Protein AF-A0A7S2SX22-F1 (afdb_monomer)

Secondary structure (DSSP, 8-state):
--------GGG-EEEEEESSS---HHHHHHHHHHHH--HHHHHHHHHTEEEEE--SHHHHHHHHHHHHHHHHH-TTEEEEEEETTHHHHHGGG-SSS--HHHHHHHHHHHHHHHHHHHHHHHHHT-EEEE---EEEEEPTTSS-EEEEETT-TT-

Sequence (155 aa):
DSAAGRASCSDRGVLYIDTEGSFVPERVEEIARGVLGSEAATRQLLSQIQYVRVHSQVEQLALVSDLASHLERNRNIKLVVLDSVAFHMRSGATSTSGDKLDFSKRQHSLANMFHLLTKLAVENKCCVWVTNHITVRKAEGGDGAKVVPALGGLW

Organism: NCBI:txid1764295

Mean predicted aligned error: 7.83 Å

InterPro domains:
  IPR013632 Rad51-like, C-terminal [PF08423] (13-137)
  IPR020588 DNA recombination and repair protein RecA-like, ATP-binding domain [PS50162] (1-134)
  IPR027417 P-loop containing nucleoside triphosphate hydrolase [G3DSA:3.40.50.300] (2-155)
  IPR027417 P-loop containing nucleoside triphosphate hydrolase [SSF52540] (7-150)
  IPR052093 Homologous Recombination Repair Mediator [PTHR46239] (11-155)

Structure (mmCIF, N/CA/C/O backbone):
data_AF-A0A7S2SX22-F1
#
_entry.id   AF-A0A7S2SX22-F1
#
loop_
_atom_site.group_PDB
_atom_site.id
_atom_site.type_symbol
_atom_site.label_atom_id
_atom_site.label_alt_id
_atom_site.label_comp_id
_atom_site.label_asym_id
_atom_site.label_entity_id
_atom_site.label_seq_id
_atom_site.pdbx_PDB_ins_code
_atom_site.Cartn_x
_atom_site.Cartn_y
_atom_site.Cartn_z
_atom_site.occupancy
_atom_site.B_iso_or_equiv
_atom_site.auth_seq_id
_atom_site.auth_comp_id
_atom_site.auth_asym_id
_atom_site.auth_atom_id
_atom_site.pdbx_PDB_model_num
ATOM 1 N N . ASP A 1 1 ? -15.265 -24.884 25.083 1.00 36.41 1 ASP A N 1
ATOM 2 C CA . ASP A 1 1 ? -13.930 -24.307 24.880 1.00 36.41 1 ASP A CA 1
ATOM 3 C C . ASP A 1 1 ? -13.911 -23.380 23.683 1.00 36.41 1 ASP A C 1
ATOM 5 O O . ASP A 1 1 ? -14.372 -23.760 22.616 1.00 36.41 1 ASP A O 1
ATOM 9 N N . SER A 1 2 ? -13.385 -22.174 23.904 1.00 40.16 2 SER A N 1
ATOM 10 C CA . SER A 1 2 ? -12.894 -21.222 22.901 1.00 40.16 2 SER A CA 1
ATOM 11 C C . SER A 1 2 ? -13.892 -20.698 21.850 1.00 40.16 2 SER A C 1
ATOM 13 O O . SER A 1 2 ? -13.768 -20.953 20.650 1.00 40.16 2 SER A O 1
ATOM 15 N N . ALA A 1 3 ? -14.787 -19.805 22.286 1.00 38.94 3 ALA A N 1
ATOM 16 C CA . ALA A 1 3 ? -15.185 -18.676 21.451 1.00 38.94 3 ALA A CA 1
ATOM 17 C C . ALA A 1 3 ? -13.917 -17.859 21.152 1.00 38.94 3 ALA A C 1
ATOM 19 O O . ALA A 1 3 ? -13.457 -17.089 21.995 1.00 38.94 3 ALA A O 1
ATOM 20 N N . ALA A 1 4 ? -13.314 -18.088 19.984 1.00 43.94 4 ALA A N 1
ATOM 21 C CA . ALA A 1 4 ? -12.217 -17.273 19.488 1.00 43.94 4 ALA A CA 1
ATOM 22 C C . ALA A 1 4 ? -12.699 -15.818 19.475 1.00 43.94 4 ALA A C 1
ATOM 24 O O . ALA A 1 4 ? -13.582 -15.449 18.698 1.00 43.94 4 ALA A O 1
ATOM 25 N N . GLY A 1 5 ? -12.181 -15.026 20.415 1.00 39.09 5 GLY A N 1
ATOM 26 C CA . GLY A 1 5 ? -12.570 -13.642 20.607 1.00 39.09 5 GLY A CA 1
ATOM 27 C C . GLY A 1 5 ? -12.458 -12.898 19.286 1.00 39.09 5 GLY A C 1
ATOM 28 O O . GLY A 1 5 ? -11.369 -12.764 18.726 1.00 39.09 5 GLY A O 1
ATOM 29 N N . ARG A 1 6 ? -13.592 -12.404 18.779 1.00 42.19 6 ARG A N 1
ATOM 30 C CA . ARG A 1 6 ? -13.596 -11.341 17.777 1.00 42.19 6 ARG A CA 1
ATOM 31 C C . ARG A 1 6 ? -12.907 -10.151 18.434 1.00 42.19 6 ARG A C 1
ATOM 33 O O . ARG A 1 6 ? -13.544 -9.399 19.161 1.00 42.19 6 ARG A O 1
ATOM 40 N N . ALA A 1 7 ? -11.594 -10.035 18.242 1.00 47.47 7 ALA A N 1
ATOM 41 C CA . ALA A 1 7 ? -10.834 -8.865 18.652 1.00 47.47 7 ALA A CA 1
ATOM 42 C C . ALA A 1 7 ? -11.590 -7.629 18.155 1.00 47.47 7 ALA A C 1
ATOM 44 O O . ALA A 1 7 ? -11.927 -7.562 16.965 1.00 47.47 7 ALA A O 1
ATOM 45 N N . SER A 1 8 ? -11.925 -6.721 19.076 1.00 49.03 8 SER A N 1
ATOM 46 C CA . SER A 1 8 ? -12.707 -5.532 18.764 1.00 49.03 8 SER A CA 1
ATOM 47 C C . SER A 1 8 ? -12.031 -4.809 17.601 1.00 49.03 8 SER A C 1
ATOM 49 O O . SER A 1 8 ? -10.851 -4.470 17.648 1.00 49.03 8 SER A O 1
ATOM 51 N N . CYS A 1 9 ? -12.761 -4.632 16.502 1.00 54.34 9 CYS A N 1
ATOM 52 C CA . CYS A 1 9 ? -12.235 -4.060 15.259 1.00 54.34 9 CYS A CA 1
ATOM 53 C C . CYS A 1 9 ? -11.881 -2.562 15.390 1.00 54.34 9 CYS A C 1
ATOM 55 O O . CYS A 1 9 ? -11.477 -1.933 14.420 1.00 54.34 9 CYS A O 1
ATOM 57 N N . SER A 1 10 ? -12.043 -1.990 16.583 1.00 61.53 10 SER A N 1
ATOM 58 C CA . SER A 1 10 ? -12.020 -0.557 16.860 1.00 61.53 10 SER A CA 1
ATOM 59 C C . SER A 1 10 ? -10.630 0.077 16.886 1.00 61.53 10 SER A C 1
ATOM 61 O O . SER A 1 10 ? -10.562 1.295 16.989 1.00 61.53 10 SER A O 1
ATOM 63 N N . ASP A 1 11 ? -9.548 -0.702 16.790 1.00 77.19 11 ASP A N 1
ATOM 64 C CA . ASP A 1 11 ? -8.166 -0.194 16.787 1.00 77.19 11 ASP A CA 1
ATOM 65 C C . ASP A 1 11 ? -7.295 -0.892 15.728 1.00 77.19 11 ASP A C 1
ATOM 67 O O . ASP A 1 11 ? -6.210 -1.401 16.001 1.00 77.19 11 ASP A O 1
ATOM 71 N N . ARG A 1 12 ? -7.810 -1.012 14.499 1.00 89.69 12 ARG A N 1
ATOM 72 C CA . ARG A 1 12 ? -7.028 -1.515 13.363 1.00 89.69 12 ARG A CA 1
ATOM 73 C C . ARG A 1 12 ? -6.820 -0.401 12.354 1.00 89.6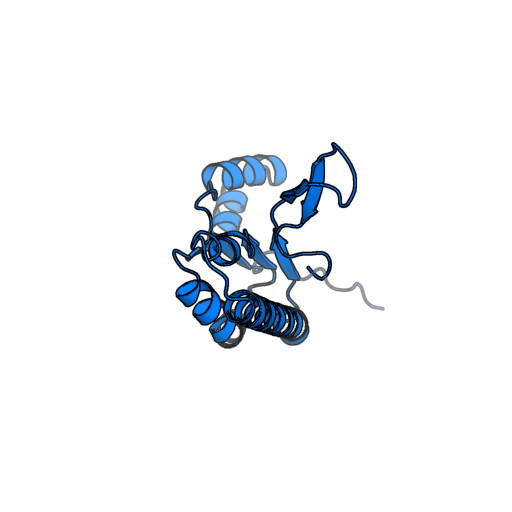9 12 ARG A C 1
ATOM 75 O O . ARG A 1 12 ? -7.775 0.075 11.756 1.00 89.69 12 ARG A O 1
ATOM 82 N N . GLY A 1 13 ? -5.563 -0.013 12.180 1.00 95.12 13 GLY A N 1
ATOM 83 C CA . GLY A 1 13 ? -5.137 1.009 11.236 1.00 95.12 13 GLY A CA 1
ATOM 84 C C . GLY A 1 13 ? -4.821 0.454 9.850 1.00 95.12 13 GLY A C 1
ATOM 85 O O . GLY A 1 13 ? -4.497 -0.730 9.683 1.00 95.12 13 GLY A O 1
ATOM 86 N N . VAL A 1 14 ? -4.862 1.351 8.871 1.00 97.25 14 VAL A N 1
ATOM 87 C CA . VAL A 1 14 ? -4.419 1.120 7.496 1.00 97.25 14 VAL A CA 1
ATOM 88 C C . VAL A 1 14 ? -3.317 2.119 7.175 1.00 97.25 14 VAL A C 1
ATOM 90 O O . VAL A 1 14 ? -3.451 3.296 7.488 1.00 97.25 14 VAL A O 1
ATOM 93 N N . LEU A 1 15 ? -2.248 1.666 6.532 1.00 97.69 15 LEU A N 1
ATOM 94 C CA . LEU A 1 15 ? -1.272 2.538 5.891 1.00 97.69 15 LEU A CA 1
ATOM 95 C C . LEU A 1 15 ? -1.483 2.478 4.379 1.00 97.69 15 LEU A C 1
ATOM 97 O O . LEU A 1 15 ? -1.300 1.424 3.780 1.00 97.69 15 LEU A O 1
ATOM 101 N N . TYR A 1 16 ? -1.870 3.594 3.775 1.00 97.94 16 TYR A N 1
ATOM 102 C CA . TYR A 1 16 ? -2.038 3.750 2.336 1.00 97.94 16 TYR A CA 1
ATOM 103 C C . TYR A 1 16 ? -0.857 4.535 1.766 1.00 97.94 16 TYR A C 1
ATOM 105 O O . TYR A 1 16 ? -0.663 5.703 2.097 1.00 97.94 16 TYR A O 1
ATOM 113 N N . ILE A 1 17 ? -0.068 3.889 0.915 1.00 97.69 17 ILE A N 1
ATOM 114 C CA . ILE A 1 17 ? 1.077 4.471 0.220 1.00 97.69 17 ILE A CA 1
ATOM 115 C C . ILE A 1 17 ? 0.656 4.709 -1.227 1.00 97.69 17 ILE A C 1
ATOM 117 O O . ILE A 1 17 ? 0.530 3.764 -2.005 1.00 97.69 17 ILE A O 1
ATOM 121 N N . ASP A 1 18 ? 0.446 5.971 -1.576 1.00 96.88 18 ASP A 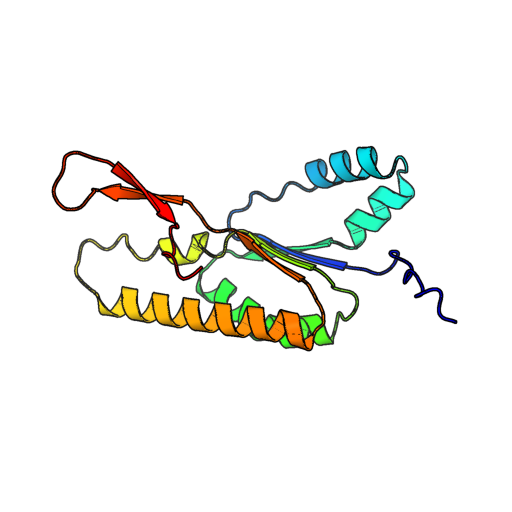N 1
ATOM 122 C CA . ASP A 1 18 ? 0.047 6.399 -2.910 1.00 96.88 18 ASP A CA 1
ATOM 123 C C . ASP A 1 18 ? 1.256 6.934 -3.681 1.00 96.88 18 ASP A C 1
ATOM 125 O O . ASP A 1 18 ? 1.870 7.936 -3.305 1.00 96.88 18 ASP A O 1
ATOM 129 N N . THR A 1 19 ? 1.563 6.297 -4.805 1.00 94.69 19 TH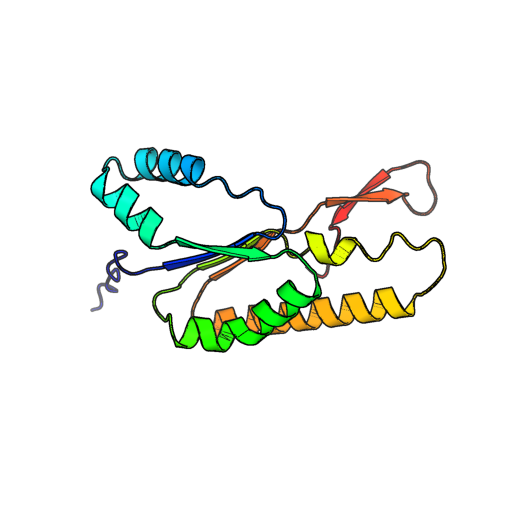R A N 1
ATOM 130 C CA . THR A 1 19 ? 2.632 6.667 -5.745 1.00 94.69 19 THR A CA 1
ATOM 131 C C . THR A 1 19 ? 2.109 7.410 -6.983 1.00 94.69 19 THR A C 1
ATOM 133 O O . THR A 1 19 ? 2.853 8.173 -7.595 1.00 94.69 19 THR A O 1
ATOM 136 N N . GLU A 1 20 ? 0.801 7.345 -7.277 1.00 91.44 20 GLU A N 1
ATOM 137 C CA . GLU A 1 20 ? 0.184 7.926 -8.490 1.00 91.44 20 GLU A CA 1
ATOM 138 C C . GLU A 1 20 ? -0.598 9.223 -8.251 1.00 91.44 20 GLU A C 1
ATOM 140 O O . GLU A 1 20 ? -0.544 10.134 -9.073 1.00 91.44 20 GLU A O 1
ATOM 145 N N . GLY A 1 21 ? -1.204 9.370 -7.076 1.00 92.94 21 GLY A N 1
ATOM 146 C CA . GLY A 1 21 ? -1.913 10.568 -6.623 1.00 92.94 21 GLY A CA 1
ATOM 147 C C . GLY A 1 21 ? -3.418 10.409 -6.770 1.00 92.94 21 GLY A C 1
ATOM 148 O O . GLY A 1 21 ? -4.136 11.401 -6.846 1.00 92.94 21 GLY A O 1
ATOM 149 N N . SER A 1 22 ? -3.876 9.166 -6.904 1.00 91.19 22 SER A N 1
ATOM 150 C CA . SER A 1 22 ? -5.251 8.778 -7.194 1.00 91.19 22 SER A CA 1
ATOM 151 C C . SER A 1 22 ? -6.085 8.544 -5.939 1.00 91.19 22 SER A C 1
ATOM 153 O O . SER A 1 22 ? -7.265 8.211 -6.059 1.00 91.19 22 SER A O 1
ATOM 155 N N . PHE A 1 23 ? -5.514 8.695 -4.739 1.00 95.50 23 PHE A N 1
ATOM 156 C CA . PHE A 1 23 ? -6.283 8.554 -3.510 1.00 95.50 23 PHE A CA 1
ATOM 157 C C . PHE A 1 23 ? -7.271 9.715 -3.333 1.00 95.50 23 PHE A C 1
ATOM 159 O O . PHE A 1 23 ? -6.879 10.877 -3.241 1.00 95.50 23 PHE A O 1
ATOM 166 N N . VAL A 1 24 ? -8.561 9.383 -3.244 1.00 96.06 24 VAL A N 1
ATOM 167 C CA . VAL A 1 24 ? -9.657 10.340 -3.032 1.00 96.06 24 VAL A CA 1
ATOM 168 C C . VAL A 1 24 ? -10.335 10.018 -1.693 1.00 96.06 24 VAL A C 1
ATOM 170 O O . VAL A 1 24 ? -11.114 9.059 -1.629 1.00 96.06 24 VAL A O 1
ATOM 173 N N . PRO A 1 25 ? -10.046 10.769 -0.612 1.00 93.75 25 PRO A N 1
ATOM 174 C CA . PRO A 1 25 ? -10.601 10.509 0.719 1.00 93.75 25 PRO A CA 1
ATOM 175 C C . PRO A 1 25 ? -12.132 10.499 0.751 1.00 93.75 25 PRO A C 1
ATOM 177 O O . PRO A 1 25 ? -12.733 9.651 1.410 1.00 93.75 25 PRO A O 1
ATOM 180 N N . GLU A 1 26 ? -12.765 11.388 -0.012 1.00 96.00 26 GLU A N 1
ATOM 181 C CA . GLU A 1 26 ? -14.221 11.522 -0.107 1.00 96.00 26 GLU A CA 1
ATOM 182 C C . GLU A 1 26 ? -14.854 10.218 -0.596 1.00 96.00 26 GLU A C 1
ATOM 184 O O . GLU A 1 26 ? -15.907 9.802 -0.113 1.00 96.00 26 GLU A O 1
ATOM 189 N N . ARG A 1 27 ? -14.171 9.498 -1.495 1.00 96.50 27 ARG A N 1
ATOM 190 C CA . ARG A 1 27 ? -14.657 8.211 -1.991 1.00 96.50 27 ARG A CA 1
ATOM 191 C C . ARG A 1 27 ? -14.644 7.141 -0.903 1.00 96.50 27 ARG A C 1
ATOM 193 O O . ARG A 1 27 ? -15.546 6.306 -0.850 1.00 96.50 27 ARG A O 1
ATOM 200 N N . VAL A 1 28 ? -13.636 7.158 -0.032 1.00 95.88 28 VAL A N 1
ATOM 201 C CA . VAL A 1 28 ? -13.572 6.254 1.124 1.00 95.88 28 VAL A CA 1
ATOM 202 C C . VAL A 1 28 ? -14.671 6.599 2.122 1.00 95.88 28 VAL A C 1
ATOM 204 O O . VAL A 1 28 ? -15.319 5.693 2.641 1.00 95.88 28 VAL A O 1
ATOM 207 N N . GLU A 1 29 ? -14.924 7.888 2.350 1.00 96.00 29 GLU A N 1
ATOM 208 C CA . GLU A 1 29 ? -16.007 8.357 3.213 1.00 96.00 29 GLU A CA 1
ATOM 209 C C . GLU A 1 29 ? -17.380 7.890 2.716 1.00 96.00 29 GLU A C 1
ATOM 211 O O . GLU A 1 29 ? -18.152 7.337 3.497 1.00 96.00 29 GLU A O 1
ATOM 216 N N . GLU A 1 30 ? -17.677 8.059 1.425 1.00 97.06 30 GLU A N 1
ATOM 217 C CA . GLU A 1 30 ? -18.927 7.596 0.810 1.00 97.06 30 GLU A CA 1
ATOM 218 C C . GLU A 1 30 ? -19.138 6.090 1.010 1.00 97.06 30 GLU A C 1
ATOM 220 O O . GLU A 1 30 ? -20.215 5.652 1.424 1.00 97.06 30 GLU A O 1
ATOM 225 N N . ILE A 1 31 ? -18.097 5.291 0.745 1.00 96.50 31 ILE A N 1
ATOM 226 C CA . ILE A 1 31 ? -18.140 3.833 0.909 1.00 96.50 31 ILE A CA 1
ATOM 227 C C . ILE A 1 31 ? -18.342 3.475 2.383 1.00 96.50 31 ILE A C 1
ATOM 229 O O . ILE A 1 31 ? -19.213 2.669 2.711 1.00 96.50 31 ILE A O 1
ATOM 233 N N . ALA A 1 32 ? -17.566 4.081 3.282 1.00 95.38 32 ALA A N 1
ATOM 234 C CA . ALA A 1 32 ? -17.647 3.820 4.713 1.00 95.38 32 ALA A CA 1
ATOM 235 C C . ALA A 1 32 ? -19.026 4.190 5.275 1.00 95.38 32 ALA A C 1
ATOM 237 O O . ALA A 1 32 ? -19.616 3.397 6.005 1.00 95.38 32 ALA A O 1
ATOM 238 N N . ARG A 1 33 ? -19.589 5.330 4.867 1.00 95.38 33 ARG A N 1
ATOM 239 C CA . ARG A 1 33 ? -20.941 5.759 5.238 1.00 95.38 33 ARG A CA 1
ATOM 240 C C . ARG A 1 33 ? -21.997 4.766 4.758 1.00 95.38 33 ARG A C 1
ATOM 242 O O . ARG A 1 33 ? -22.873 4.394 5.536 1.00 95.38 33 ARG A O 1
ATOM 249 N N . GLY A 1 34 ? -21.883 4.293 3.515 1.00 96.44 34 GLY A N 1
ATOM 250 C CA . GLY A 1 34 ? -22.786 3.291 2.944 1.00 96.44 34 GLY A CA 1
ATOM 251 C C . GLY A 1 34 ? -22.720 1.927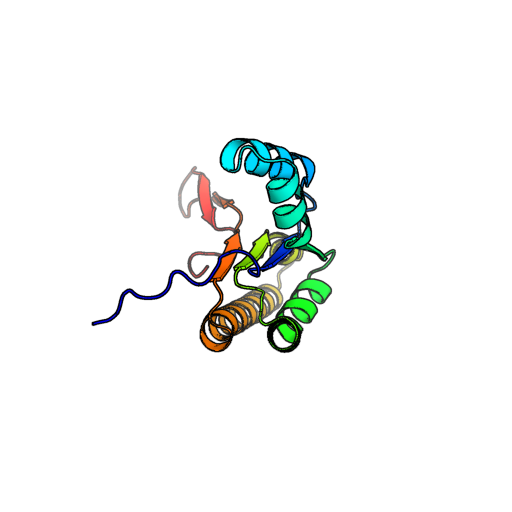 3.641 1.00 96.44 34 GLY A C 1
ATOM 252 O O . GLY A 1 34 ? -23.746 1.271 3.792 1.00 96.44 34 GLY A O 1
ATOM 253 N N . VAL A 1 35 ? -21.536 1.507 4.096 1.00 95.00 35 VAL A N 1
ATOM 254 C CA . VAL A 1 35 ? -21.330 0.211 4.770 1.00 95.00 35 VAL A CA 1
ATOM 255 C C . VAL A 1 35 ? -21.672 0.266 6.262 1.00 95.00 35 VAL A C 1
ATOM 257 O O . VAL A 1 35 ? -22.236 -0.685 6.798 1.00 95.00 35 VAL A O 1
ATOM 260 N N . LEU A 1 36 ? -21.316 1.354 6.949 1.00 94.06 36 LEU A N 1
ATOM 261 C CA . LEU A 1 36 ? -21.427 1.471 8.406 1.00 94.06 36 LEU A CA 1
ATOM 262 C C . LEU A 1 36 ? -22.741 2.115 8.863 1.00 94.06 36 LEU A C 1
ATOM 264 O O . LEU A 1 36 ? -23.145 1.907 10.006 1.00 94.06 36 LEU A O 1
ATOM 268 N N . GLY A 1 37 ? -23.379 2.936 8.022 1.00 91.88 37 GLY A N 1
ATOM 269 C CA . GLY A 1 37 ? -24.631 3.631 8.345 1.00 91.88 37 GLY A CA 1
ATOM 270 C C . GLY A 1 37 ? -24.534 4.631 9.506 1.00 91.88 37 GLY A C 1
ATOM 271 O O . GLY A 1 37 ? -25.557 5.057 10.034 1.00 91.88 37 GLY A O 1
ATOM 272 N N . SER A 1 38 ? -23.319 4.990 9.937 1.00 93.88 38 SER A N 1
ATOM 273 C CA . SER A 1 38 ? -23.063 5.862 11.087 1.00 93.88 38 SER A CA 1
ATOM 274 C C . SER A 1 38 ? -21.952 6.864 10.786 1.00 93.88 38 SER A C 1
ATOM 276 O O . SER A 1 38 ? -20.825 6.483 10.457 1.00 93.88 38 SER A O 1
ATOM 278 N N . GLU A 1 39 ? -22.250 8.153 10.964 1.00 93.06 39 GLU A N 1
ATOM 279 C CA . GLU A 1 39 ? -21.280 9.245 10.802 1.00 93.06 39 GLU A CA 1
ATOM 280 C C . GLU A 1 39 ? -20.104 9.119 11.771 1.00 93.06 39 GLU A C 1
ATOM 282 O O . GLU A 1 39 ? -18.952 9.325 11.393 1.00 93.06 39 GLU A O 1
ATOM 287 N N . ALA A 1 40 ? -20.383 8.753 13.025 1.00 93.06 40 ALA A N 1
ATOM 288 C CA . ALA A 1 40 ? -19.352 8.597 14.045 1.00 93.06 40 ALA A CA 1
ATOM 289 C C . ALA A 1 40 ? -18.394 7.450 13.692 1.00 93.06 40 ALA A C 1
ATOM 291 O O . ALA A 1 40 ? -17.177 7.625 13.752 1.00 93.06 40 ALA A O 1
ATOM 292 N N . ALA A 1 41 ? -18.935 6.309 13.251 1.00 91.56 41 ALA A N 1
ATOM 293 C CA . ALA A 1 41 ? -18.130 5.164 12.829 1.00 91.56 41 ALA A CA 1
ATOM 294 C C . ALA A 1 41 ? -17.325 5.467 11.553 1.00 91.56 41 ALA A C 1
ATOM 296 O O . ALA A 1 41 ? -16.168 5.073 11.446 1.00 91.56 41 ALA A O 1
ATOM 297 N N . THR A 1 42 ? -17.908 6.220 10.615 1.00 94.69 42 THR A N 1
ATOM 298 C CA . THR A 1 42 ? -17.236 6.663 9.384 1.00 94.69 42 THR A CA 1
ATOM 299 C C . THR A 1 42 ? -16.038 7.555 9.696 1.00 94.69 42 THR A C 1
ATOM 301 O O . THR A 1 42 ? -14.930 7.286 9.237 1.00 94.69 42 THR A O 1
ATOM 304 N N . ARG A 1 43 ? -16.221 8.573 10.547 1.00 93.81 43 ARG A N 1
ATOM 305 C CA . ARG A 1 43 ? -15.128 9.456 10.989 1.00 93.81 43 ARG A CA 1
ATOM 306 C C . ARG A 1 43 ? -14.038 8.693 11.734 1.00 93.81 43 ARG A C 1
ATOM 308 O O . ARG A 1 43 ? -12.857 8.949 11.511 1.00 93.81 43 ARG A O 1
ATOM 315 N N . GLN A 1 44 ? -14.424 7.744 12.587 1.00 93.25 44 GLN A N 1
ATOM 316 C CA . GLN A 1 44 ? -13.471 6.877 13.272 1.00 93.25 44 GLN A CA 1
ATOM 317 C C . GLN A 1 44 ? -12.652 6.052 12.271 1.00 93.25 44 GLN A C 1
ATOM 319 O O . GLN A 1 44 ? -11.429 6.044 12.374 1.00 93.25 44 GLN A O 1
ATOM 324 N N . LEU A 1 45 ? -13.283 5.425 11.274 1.00 93.81 45 LEU A N 1
ATOM 325 C CA . LEU A 1 45 ? -12.577 4.659 10.243 1.00 93.81 45 LEU A CA 1
ATOM 326 C C . LEU A 1 45 ? -11.598 5.535 9.457 1.00 93.81 45 LEU A C 1
ATOM 328 O O . LEU A 1 45 ? -10.446 5.153 9.275 1.00 93.81 45 LEU A O 1
ATOM 332 N N . LEU A 1 46 ? -12.022 6.725 9.028 1.00 94.31 46 LEU A N 1
ATOM 333 C CA . LEU A 1 46 ? -11.151 7.649 8.295 1.00 94.31 46 LEU A CA 1
ATOM 334 C C . LEU A 1 46 ? -9.927 8.061 9.126 1.00 94.31 46 LEU A C 1
ATOM 336 O O . LEU A 1 46 ? -8.823 8.116 8.595 1.00 94.31 46 LEU A O 1
ATOM 340 N N . SER A 1 47 ? -10.089 8.262 10.441 1.00 94.31 47 SER A N 1
ATOM 341 C CA . SER A 1 47 ? -8.968 8.570 11.346 1.00 94.31 47 SER A CA 1
ATOM 342 C C . SER A 1 47 ? -7.954 7.430 11.510 1.00 94.31 47 SER A C 1
ATOM 344 O O . SER A 1 47 ? -6.840 7.660 11.974 1.00 94.31 47 SER A O 1
ATOM 346 N N . GLN A 1 48 ? -8.316 6.205 11.122 1.00 95.19 48 GLN A N 1
ATOM 347 C CA . GLN A 1 48 ? -7.445 5.029 11.179 1.00 95.19 48 GLN A CA 1
ATOM 348 C C . GLN A 1 48 ? -6.620 4.827 9.900 1.00 95.19 48 GLN A C 1
ATOM 350 O O . GLN A 1 48 ? -5.781 3.924 9.860 1.00 95.19 48 GLN A O 1
ATOM 355 N N . ILE A 1 49 ? -6.836 5.645 8.866 1.00 96.31 49 ILE A N 1
ATOM 356 C CA . ILE A 1 49 ? -6.086 5.585 7.611 1.00 96.31 49 ILE A CA 1
ATOM 357 C C . ILE A 1 49 ? -4.924 6.578 7.677 1.00 96.31 49 ILE A C 1
ATOM 359 O O . ILE A 1 49 ? -5.108 7.792 7.635 1.00 96.31 49 ILE A O 1
ATOM 363 N N . GLN A 1 50 ? -3.707 6.051 7.747 1.00 96.62 50 GLN A N 1
ATOM 364 C CA . GLN A 1 50 ? -2.484 6.810 7.522 1.00 96.62 50 GLN A CA 1
ATOM 365 C C . GLN A 1 50 ? -2.222 6.873 6.021 1.00 96.62 50 GLN A C 1
ATOM 367 O O . GLN A 1 50 ? -2.051 5.839 5.382 1.00 96.62 50 GLN A O 1
ATOM 372 N N . TYR A 1 51 ? -2.181 8.075 5.459 1.00 97.25 51 TYR A N 1
ATOM 373 C CA . TYR A 1 51 ? -1.908 8.297 4.042 1.00 97.25 51 TYR A CA 1
ATOM 374 C C . TYR A 1 51 ? -0.496 8.855 3.848 1.00 97.25 51 TYR A C 1
ATOM 376 O O . TYR A 1 51 ? -0.106 9.807 4.526 1.00 97.25 51 TYR A O 1
ATOM 384 N N . VAL A 1 52 ? 0.255 8.283 2.905 1.00 97.25 52 VAL A N 1
ATOM 385 C CA . VAL A 1 52 ? 1.577 8.766 2.498 1.00 97.25 52 VAL A CA 1
ATOM 386 C C . VAL A 1 52 ? 1.636 8.876 0.983 1.00 97.25 52 VAL A C 1
ATOM 388 O O . VAL A 1 52 ? 1.362 7.915 0.267 1.00 97.25 52 VAL A O 1
ATOM 391 N N . ARG A 1 53 ? 2.040 10.050 0.500 1.00 96.75 53 ARG A N 1
ATOM 392 C CA . ARG A 1 53 ? 2.307 10.318 -0.911 1.00 96.75 53 ARG A CA 1
ATOM 393 C C . ARG A 1 53 ? 3.789 10.090 -1.194 1.00 96.75 53 ARG A C 1
ATOM 395 O O . ARG A 1 53 ? 4.617 10.623 -0.471 1.00 96.75 53 ARG A O 1
ATOM 402 N N . VAL A 1 54 ? 4.105 9.345 -2.249 1.00 95.69 54 VAL A N 1
ATOM 403 C CA . VAL A 1 54 ? 5.480 9.077 -2.692 1.00 95.69 54 VAL A CA 1
ATOM 404 C C . VAL A 1 54 ? 5.697 9.651 -4.086 1.00 95.69 54 VAL A C 1
ATOM 406 O O . VAL A 1 54 ? 4.982 9.312 -5.031 1.00 95.69 54 VAL A O 1
ATOM 409 N N . HIS A 1 55 ? 6.717 10.488 -4.237 1.00 92.56 55 HIS A N 1
ATOM 410 C CA . HIS A 1 55 ? 6.974 11.276 -5.440 1.00 92.56 55 HIS A CA 1
ATOM 411 C C . HIS A 1 55 ? 8.134 10.757 -6.295 1.00 92.56 55 HIS A C 1
ATOM 413 O O . HIS A 1 55 ? 8.294 11.212 -7.428 1.00 92.56 55 HIS A O 1
ATOM 419 N N . SER A 1 56 ? 8.940 9.814 -5.797 1.00 90.69 56 SER A N 1
ATOM 420 C CA . SER A 1 56 ? 10.069 9.267 -6.558 1.00 90.69 56 SER A CA 1
ATOM 421 C C . SER A 1 56 ? 10.396 7.809 -6.231 1.00 90.69 56 SER A C 1
ATOM 423 O O . SER A 1 56 ? 10.054 7.288 -5.170 1.00 90.69 56 SER A O 1
ATOM 425 N N . GLN A 1 57 ? 11.155 7.162 -7.123 1.00 89.25 57 GLN A N 1
ATOM 426 C CA . GLN A 1 57 ? 11.698 5.817 -6.902 1.00 89.25 57 GLN A CA 1
ATOM 427 C C . GLN A 1 57 ? 12.573 5.736 -5.640 1.00 89.25 57 GLN A C 1
ATOM 429 O O . GLN A 1 57 ? 12.524 4.739 -4.922 1.00 89.25 57 GLN A O 1
ATOM 434 N N . VAL A 1 58 ? 13.385 6.765 -5.380 1.00 90.38 58 VAL A N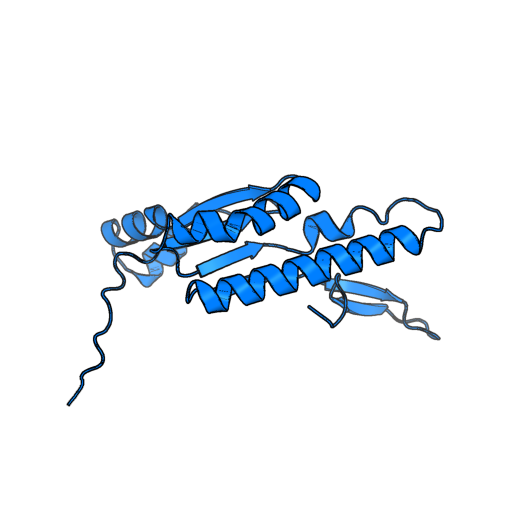 1
ATOM 435 C CA . VAL A 1 58 ? 14.283 6.808 -4.216 1.00 90.38 58 VAL A CA 1
ATOM 436 C C . VAL A 1 58 ? 13.473 6.868 -2.925 1.00 90.38 58 VAL A C 1
ATOM 438 O O . VAL A 1 58 ? 13.728 6.095 -2.006 1.00 90.38 58 VAL A O 1
ATOM 441 N N . GLU A 1 59 ? 12.459 7.730 -2.886 1.00 93.88 59 GLU A N 1
ATOM 442 C CA . GLU A 1 59 ? 11.548 7.852 -1.747 1.00 93.88 59 GLU A CA 1
ATOM 443 C C . GLU A 1 59 ? 10.777 6.551 -1.498 1.00 93.88 59 GLU A C 1
ATOM 445 O O . GLU A 1 59 ? 10.673 6.113 -0.356 1.00 93.88 59 GLU A O 1
ATOM 450 N N . GLN A 1 60 ? 10.324 5.872 -2.558 1.00 93.44 60 GLN A N 1
ATOM 451 C CA . GLN A 1 60 ? 9.658 4.573 -2.439 1.00 93.44 60 GLN A CA 1
ATOM 452 C C . GLN A 1 60 ? 10.566 3.517 -1.793 1.00 93.44 60 GLN A C 1
ATOM 454 O O . GLN A 1 60 ? 10.131 2.793 -0.899 1.00 93.44 60 GLN A O 1
ATOM 459 N N . LEU A 1 61 ? 11.829 3.424 -2.224 1.00 92.00 61 LEU A N 1
ATOM 460 C CA . LEU A 1 61 ? 12.786 2.460 -1.671 1.00 92.00 61 LEU A CA 1
ATOM 461 C C . LEU A 1 61 ? 13.139 2.770 -0.211 1.00 92.00 61 LEU A C 1
ATOM 463 O O . LEU A 1 61 ? 13.210 1.849 0.606 1.00 92.00 61 LEU A O 1
ATOM 467 N N . ALA A 1 62 ? 13.336 4.049 0.117 1.00 93.69 62 ALA A N 1
ATOM 468 C CA . ALA A 1 62 ? 13.589 4.489 1.485 1.00 93.69 62 ALA A CA 1
ATOM 469 C C . ALA A 1 62 ? 12.399 4.154 2.396 1.00 93.69 62 ALA A C 1
ATOM 471 O O . ALA A 1 62 ? 12.569 3.499 3.421 1.00 93.69 62 ALA A O 1
ATOM 472 N N . LEU A 1 63 ? 11.180 4.491 1.962 1.00 95.00 63 LEU A N 1
ATOM 473 C CA . LEU A 1 63 ? 9.959 4.230 2.716 1.00 95.00 63 LEU A CA 1
ATOM 474 C C . LEU A 1 63 ? 9.740 2.735 2.969 1.00 95.00 63 LEU A C 1
ATOM 476 O O . LEU A 1 63 ? 9.417 2.353 4.090 1.00 95.00 63 LEU A O 1
ATOM 480 N N . VAL A 1 64 ? 9.939 1.875 1.961 1.00 93.31 64 VAL A N 1
ATOM 481 C CA . VAL A 1 64 ? 9.811 0.414 2.129 1.00 93.31 64 VAL A CA 1
ATOM 482 C C . VAL A 1 64 ? 10.858 -0.134 3.104 1.00 93.31 64 VAL A C 1
ATOM 484 O O . VAL A 1 64 ? 10.555 -1.049 3.867 1.00 93.31 64 VAL A O 1
ATOM 487 N N . SER A 1 65 ? 12.066 0.432 3.112 1.00 92.56 65 SER A N 1
ATOM 488 C CA . SER A 1 65 ? 13.136 0.022 4.032 1.00 92.56 65 SER A CA 1
ATOM 489 C C . SER A 1 65 ? 12.826 0.408 5.484 1.00 92.56 65 SER A C 1
ATOM 491 O O . SER A 1 65 ? 13.045 -0.394 6.392 1.00 92.56 65 SER A O 1
ATOM 493 N N . ASP A 1 66 ? 12.240 1.587 5.701 1.00 94.50 66 ASP A N 1
ATOM 494 C CA . ASP A 1 66 ? 11.868 2.093 7.032 1.00 94.50 66 ASP A CA 1
ATOM 495 C C . ASP A 1 66 ? 10.535 1.535 7.557 1.00 94.50 66 ASP A C 1
ATOM 497 O O . ASP A 1 66 ? 10.186 1.698 8.734 1.00 94.50 66 ASP A O 1
ATOM 501 N N . LEU A 1 67 ? 9.782 0.848 6.694 1.00 94.38 67 LEU A N 1
ATOM 502 C CA . LEU A 1 67 ? 8.437 0.365 6.980 1.00 94.38 67 LEU A CA 1
ATOM 503 C C . LEU A 1 67 ? 8.400 -0.593 8.179 1.00 94.38 67 LEU A C 1
ATOM 505 O O . LEU A 1 67 ? 7.454 -0.541 8.960 1.00 94.38 67 LEU A O 1
ATOM 509 N N . ALA A 1 68 ? 9.446 -1.404 8.381 1.00 91.38 68 ALA A N 1
ATOM 510 C CA . ALA A 1 68 ? 9.573 -2.289 9.546 1.00 91.38 68 ALA A CA 1
ATOM 511 C C . ALA A 1 68 ? 9.480 -1.499 10.852 1.00 91.38 68 ALA A C 1
ATOM 513 O O . ALA A 1 68 ? 8.547 -1.676 11.633 1.00 91.38 68 ALA A O 1
ATOM 514 N N . SER A 1 69 ? 10.397 -0.552 11.029 1.00 92.69 69 SER A N 1
ATOM 515 C CA . SER A 1 69 ? 10.481 0.312 12.204 1.00 92.69 69 SER A CA 1
ATOM 516 C C . SER A 1 69 ? 9.216 1.153 12.396 1.00 92.69 69 SER A C 1
ATOM 518 O O . SER A 1 69 ? 8.856 1.506 13.521 1.00 92.69 69 SER A O 1
ATOM 520 N N . HIS A 1 70 ? 8.527 1.521 11.310 1.00 94.56 70 HIS A N 1
ATOM 521 C CA . HIS A 1 70 ? 7.236 2.210 11.391 1.00 94.56 70 HIS A CA 1
ATOM 522 C C . HIS A 1 70 ? 6.123 1.303 11.920 1.00 94.56 70 HIS A C 1
ATOM 524 O O . HIS A 1 70 ? 5.418 1.695 12.851 1.00 94.56 70 HIS A O 1
ATOM 530 N N . LEU A 1 71 ? 5.984 0.087 11.387 1.00 93.06 71 LEU A N 1
ATOM 531 C CA . LEU A 1 71 ? 4.975 -0.880 11.834 1.00 93.06 71 LEU A CA 1
ATOM 532 C C . LEU A 1 71 ? 5.234 -1.380 13.261 1.00 93.06 71 LEU A C 1
ATOM 534 O O . LEU A 1 71 ? 4.291 -1.672 13.996 1.00 93.06 71 LEU A O 1
ATOM 538 N N . GLU A 1 72 ? 6.493 -1.415 13.698 1.00 91.19 72 GLU A N 1
ATOM 539 C CA . GLU A 1 72 ? 6.839 -1.732 15.084 1.00 91.19 72 GLU A CA 1
ATOM 540 C C . GLU A 1 72 ? 6.346 -0.681 16.079 1.00 91.19 72 GLU A C 1
ATOM 542 O O . GLU A 1 72 ? 5.859 -1.038 17.154 1.00 91.19 72 GLU A O 1
ATOM 547 N N . ARG A 1 73 ? 6.431 0.602 15.707 1.00 92.56 73 ARG A N 1
ATOM 548 C CA . ARG A 1 73 ? 5.902 1.724 16.498 1.00 92.56 73 ARG A CA 1
ATOM 549 C C . ARG A 1 73 ? 4.380 1.837 16.406 1.00 92.56 73 ARG A C 1
ATOM 551 O O . ARG A 1 73 ? 3.752 2.319 17.342 1.00 92.56 73 ARG A O 1
ATOM 558 N N . ASN A 1 74 ? 3.787 1.362 15.311 1.00 92.38 74 ASN A N 1
ATOM 559 C CA . ASN A 1 74 ? 2.355 1.449 15.021 1.00 92.38 74 ASN A CA 1
ATOM 560 C C . ASN A 1 74 ? 1.731 0.047 14.908 1.00 92.38 74 ASN A C 1
ATOM 562 O O . ASN A 1 74 ? 1.234 -0.361 13.856 1.00 92.38 74 ASN A O 1
ATOM 566 N N . ARG A 1 75 ? 1.749 -0.716 16.011 1.00 90.81 75 ARG A N 1
ATOM 567 C CA . ARG A 1 75 ? 1.285 -2.121 16.049 1.00 90.81 75 ARG A CA 1
ATOM 568 C C . ARG A 1 75 ? -0.200 -2.311 15.724 1.00 90.81 75 ARG A C 1
ATOM 570 O O . ARG A 1 75 ? -0.624 -3.448 15.493 1.00 90.81 75 ARG A O 1
ATOM 577 N N . ASN A 1 76 ? -0.985 -1.238 15.724 1.00 93.06 76 ASN A N 1
ATOM 578 C CA . ASN A 1 76 ? -2.391 -1.238 15.343 1.00 93.06 76 ASN A CA 1
ATOM 579 C C . ASN A 1 76 ? -2.590 -1.315 13.819 1.00 93.06 76 ASN A C 1
ATOM 581 O O . ASN A 1 76 ? -3.661 -1.724 13.379 1.00 93.06 76 ASN A O 1
ATOM 585 N N . ILE A 1 77 ? -1.579 -1.008 12.999 1.00 95.69 77 ILE A N 1
ATOM 586 C CA . ILE A 1 77 ? -1.675 -1.146 11.541 1.00 95.69 77 ILE A CA 1
ATOM 587 C C . ILE A 1 77 ? -1.756 -2.632 11.174 1.00 95.69 77 ILE A C 1
ATOM 589 O O . ILE A 1 77 ? -0.882 -3.433 11.518 1.00 95.69 77 ILE A O 1
ATOM 593 N N . LYS A 1 78 ? -2.841 -3.016 10.492 1.00 95.38 78 LYS A N 1
ATOM 594 C CA . LYS A 1 78 ? -3.090 -4.400 10.043 1.00 95.38 78 LYS A CA 1
ATOM 595 C C . LYS A 1 78 ? -3.210 -4.546 8.536 1.00 95.38 78 LYS A C 1
ATOM 597 O O . LYS A 1 78 ? -3.233 -5.677 8.055 1.00 95.38 78 LYS A O 1
ATOM 602 N N . LEU A 1 79 ? -3.221 -3.435 7.809 1.00 96.81 79 LEU A N 1
ATOM 603 C CA . LEU A 1 79 ? -3.200 -3.404 6.357 1.00 96.81 79 LEU A CA 1
ATOM 604 C C . LEU A 1 79 ? -2.219 -2.333 5.885 1.00 96.81 79 LEU A C 1
ATOM 606 O O . LEU A 1 79 ? -2.298 -1.187 6.319 1.00 96.81 79 LEU A O 1
ATOM 610 N N . VAL A 1 80 ? -1.326 -2.711 4.979 1.00 97.56 80 VAL A N 1
ATOM 611 C CA . VAL A 1 80 ? -0.497 -1.791 4.202 1.00 97.56 80 VAL A CA 1
ATOM 612 C C . VAL A 1 80 ? -0.920 -1.911 2.745 1.00 97.56 80 VAL A C 1
ATOM 614 O O . VAL A 1 80 ? -0.936 -3.016 2.213 1.00 97.56 80 VAL A O 1
ATOM 617 N N . VAL A 1 81 ? -1.261 -0.799 2.105 1.00 97.31 81 VAL A N 1
ATOM 618 C CA . VAL A 1 81 ? -1.589 -0.718 0.679 1.00 97.31 81 VAL A CA 1
ATOM 619 C C . VAL A 1 81 ? -0.487 0.066 -0.022 1.00 97.31 81 VAL A C 1
ATOM 621 O O . VAL A 1 81 ? -0.163 1.166 0.410 1.00 97.31 81 VAL A O 1
ATOM 624 N N . LEU A 1 82 ? 0.084 -0.488 -1.090 1.00 95.88 82 LEU A N 1
ATOM 625 C CA . LEU A 1 82 ? 1.038 0.183 -1.971 1.00 95.88 82 LEU A CA 1
ATOM 626 C C . LEU A 1 82 ? 0.436 0.308 -3.372 1.00 95.88 82 LEU A C 1
ATOM 628 O O . LEU A 1 82 ? 0.349 -0.682 -4.103 1.00 95.88 82 LEU A O 1
ATOM 632 N N . ASP A 1 83 ? 0.041 1.527 -3.731 1.00 94.25 83 ASP A N 1
ATOM 633 C CA . ASP A 1 83 ? -0.679 1.836 -4.962 1.00 94.25 83 ASP A CA 1
ATOM 634 C C . ASP A 1 83 ? 0.087 2.850 -5.831 1.00 94.25 83 ASP A C 1
ATOM 636 O O . ASP A 1 83 ? 0.151 4.032 -5.514 1.00 94.25 83 ASP A O 1
ATOM 640 N N . SER A 1 84 ? 0.774 2.472 -6.908 1.00 89.56 84 SER A N 1
ATOM 641 C CA . SER A 1 84 ? 1.212 1.139 -7.307 1.00 89.56 84 SER A CA 1
ATOM 642 C C . SER A 1 84 ? 2.722 0.970 -7.116 1.00 89.56 84 SER A C 1
ATOM 644 O O . SER A 1 84 ? 3.505 1.912 -7.240 1.00 89.56 84 SER A O 1
ATOM 646 N N . VAL A 1 85 ? 3.200 -0.261 -6.903 1.00 87.56 85 VAL A N 1
ATOM 647 C CA . VAL A 1 85 ? 4.660 -0.506 -6.889 1.00 87.56 85 VAL A CA 1
ATOM 648 C C . VAL A 1 85 ? 5.293 -0.195 -8.253 1.00 87.56 85 VAL A C 1
ATOM 650 O O . VAL A 1 85 ? 6.490 0.077 -8.356 1.00 87.56 85 VAL A O 1
ATOM 653 N N . ALA A 1 86 ? 4.487 -0.237 -9.315 1.00 85.19 86 ALA A N 1
ATOM 654 C CA . ALA A 1 86 ? 4.946 -0.150 -10.685 1.00 85.19 86 ALA A CA 1
ATOM 655 C C . ALA A 1 86 ? 5.173 1.291 -11.161 1.00 85.19 86 ALA A C 1
ATOM 657 O O . ALA A 1 86 ? 5.960 1.471 -12.090 1.00 85.19 86 ALA A O 1
ATOM 658 N N . PHE A 1 87 ? 4.515 2.297 -10.573 1.00 84.38 87 PHE A N 1
ATOM 659 C CA . PHE A 1 87 ? 4.532 3.679 -11.064 1.00 84.38 87 PHE A CA 1
ATOM 660 C C . PHE A 1 87 ? 5.951 4.235 -11.243 1.00 84.38 87 PHE A C 1
ATOM 662 O O . PHE A 1 87 ? 6.398 4.453 -12.372 1.00 84.38 87 PHE A O 1
ATOM 669 N N . HIS A 1 88 ? 6.701 4.363 -10.145 1.00 84.38 88 HIS A N 1
ATOM 670 C CA . HIS A 1 88 ? 8.070 4.892 -10.167 1.00 84.38 88 HIS A CA 1
ATOM 671 C C . HIS A 1 88 ? 9.079 3.911 -10.768 1.00 84.38 88 HIS A C 1
ATOM 673 O O . HIS A 1 88 ? 10.120 4.312 -11.282 1.00 84.38 88 HIS A O 1
ATOM 679 N N . MET A 1 89 ? 8.756 2.616 -10.762 1.00 78.69 89 MET A N 1
ATOM 680 C CA . MET A 1 89 ? 9.639 1.567 -11.270 1.00 78.69 89 MET A CA 1
ATOM 681 C C . MET A 1 89 ? 9.610 1.461 -12.799 1.00 78.69 89 MET A C 1
ATOM 683 O O . MET A 1 89 ? 10.500 0.845 -13.375 1.00 78.69 89 MET A O 1
ATOM 687 N N . ARG A 1 90 ? 8.642 2.056 -13.510 1.00 72.00 90 ARG A N 1
ATOM 688 C CA . ARG A 1 90 ? 8.624 2.054 -14.988 1.00 72.00 90 ARG A CA 1
ATOM 689 C C . ARG A 1 90 ? 9.453 3.180 -15.614 1.00 72.00 90 ARG A C 1
ATOM 691 O O . ARG A 1 90 ? 10.075 2.946 -16.651 1.00 72.00 90 ARG A O 1
ATOM 698 N N . SER A 1 91 ? 9.501 4.356 -14.989 1.00 59.66 91 SER A N 1
ATOM 699 C CA . SER A 1 91 ? 9.898 5.627 -15.621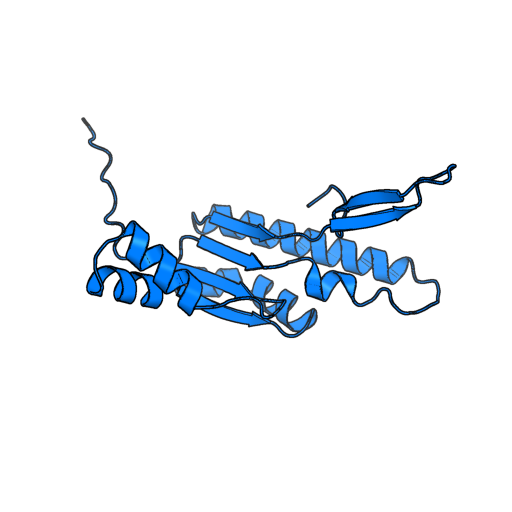 1.00 59.66 91 SER A CA 1
ATOM 700 C C . SER A 1 91 ? 11.349 5.727 -16.108 1.00 59.66 91 SER A C 1
ATOM 702 O O . SER A 1 91 ? 11.629 6.525 -16.993 1.00 59.66 91 SER A O 1
ATOM 704 N N . GLY A 1 92 ? 12.278 4.896 -15.633 1.00 50.66 92 GLY A N 1
ATOM 705 C CA . GLY A 1 92 ? 13.674 4.934 -16.101 1.00 50.66 92 GLY A CA 1
ATOM 706 C C . GLY A 1 92 ? 13.944 4.221 -17.438 1.00 50.66 92 GLY A C 1
ATOM 707 O O . GLY A 1 92 ? 15.064 3.786 -17.653 1.00 50.66 92 GLY A O 1
ATOM 708 N N . ALA A 1 93 ? 12.929 3.933 -18.262 1.00 45.12 93 ALA A N 1
ATOM 709 C CA . ALA A 1 93 ? 13.079 3.218 -19.545 1.00 45.12 93 ALA A CA 1
ATOM 710 C C . ALA A 1 93 ? 12.991 4.143 -20.778 1.00 45.12 93 ALA A C 1
ATOM 712 O O . ALA A 1 93 ? 12.934 3.662 -21.907 1.00 45.12 93 ALA A O 1
ATOM 713 N N . THR A 1 94 ? 12.944 5.461 -20.571 1.00 41.69 94 THR A N 1
ATOM 714 C CA . THR A 1 94 ? 12.805 6.461 -21.640 1.00 41.69 94 THR A CA 1
ATOM 715 C C . THR A 1 94 ? 14.135 6.912 -22.246 1.00 41.69 94 THR A C 1
ATOM 717 O O . THR A 1 94 ? 14.124 7.707 -23.184 1.00 41.69 94 THR A O 1
ATOM 720 N N . SER A 1 95 ? 15.283 6.405 -21.784 1.00 40.41 95 SER A N 1
ATOM 721 C CA . SER A 1 95 ? 16.542 6.596 -22.500 1.00 40.41 95 SER A CA 1
ATOM 722 C C . SER A 1 95 ? 16.626 5.605 -23.660 1.00 40.41 95 SER A C 1
ATOM 724 O O . SER A 1 95 ? 16.780 4.395 -23.496 1.00 40.41 95 SER A O 1
ATOM 726 N N . THR A 1 96 ? 16.504 6.158 -24.861 1.00 44.12 96 THR A N 1
ATOM 727 C CA . THR A 1 96 ? 16.746 5.551 -26.171 1.00 44.12 96 THR A CA 1
ATOM 728 C C . THR A 1 96 ? 18.210 5.098 -26.309 1.00 44.12 96 THR A C 1
ATOM 730 O O . THR A 1 96 ? 18.940 5.613 -27.142 1.00 44.12 96 THR A O 1
ATOM 733 N N . SER A 1 97 ? 18.673 4.173 -25.462 1.00 42.56 97 SER A N 1
ATOM 734 C CA . SER A 1 97 ? 19.974 3.493 -25.543 1.00 42.56 97 SER A CA 1
ATOM 735 C C . SER A 1 97 ? 20.153 2.491 -24.387 1.00 42.56 97 SER A C 1
ATOM 737 O O . SER A 1 97 ? 20.486 2.856 -23.267 1.00 42.56 97 SER A O 1
ATOM 739 N N . GLY A 1 98 ? 19.993 1.201 -24.677 1.00 50.50 98 GLY A N 1
ATOM 740 C CA . GLY A 1 98 ? 21.097 0.250 -24.495 1.00 50.50 98 GLY A CA 1
ATOM 741 C C . GLY A 1 98 ? 21.480 -0.338 -23.128 1.00 50.50 98 GLY A C 1
ATOM 742 O O . GLY A 1 98 ? 22.193 -1.335 -23.167 1.00 50.50 98 GLY A O 1
ATOM 743 N N . ASP A 1 99 ? 21.034 0.122 -21.957 1.00 51.97 99 ASP A N 1
ATOM 744 C CA . ASP A 1 99 ? 21.597 -0.425 -20.703 1.00 51.97 99 ASP A CA 1
ATOM 745 C C . ASP A 1 99 ? 20.770 -1.556 -20.067 1.00 51.97 99 ASP A C 1
ATOM 747 O O . ASP A 1 99 ? 19.993 -1.378 -19.127 1.00 51.97 99 ASP A O 1
ATOM 751 N N . LYS A 1 100 ? 21.032 -2.797 -20.513 1.00 59.66 100 LYS A N 1
ATOM 752 C CA . LYS A 1 100 ? 20.638 -4.045 -19.808 1.00 59.66 100 LYS A CA 1
ATOM 753 C C . LYS A 1 100 ? 20.992 -4.016 -18.309 1.00 59.66 100 LYS A C 1
ATOM 755 O O . LYS A 1 100 ? 20.348 -4.694 -17.501 1.00 59.66 100 LYS A O 1
ATOM 760 N N . LEU A 1 101 ? 22.014 -3.240 -17.947 1.00 57.53 101 LEU A N 1
ATOM 761 C CA . LEU A 1 101 ? 22.474 -3.042 -16.579 1.00 57.53 101 LEU A CA 1
ATOM 762 C C . LEU A 1 101 ? 21.427 -2.323 -15.713 1.00 57.53 101 LEU A C 1
ATOM 764 O O . LEU A 1 101 ? 21.182 -2.746 -14.585 1.00 57.53 101 LEU A O 1
ATOM 768 N N . ASP A 1 102 ? 20.752 -1.301 -16.237 1.00 69.12 102 ASP A N 1
ATOM 769 C CA . ASP A 1 102 ? 19.750 -0.539 -15.482 1.00 69.12 102 ASP A CA 1
ATOM 770 C C . ASP A 1 102 ? 18.429 -1.297 -15.336 1.00 69.12 102 ASP A C 1
ATOM 772 O O . ASP A 1 102 ? 17.771 -1.223 -14.293 1.00 69.12 102 ASP A O 1
ATOM 776 N N . PHE A 1 103 ? 18.085 -2.129 -16.322 1.00 72.06 103 PHE A N 1
ATOM 777 C CA . PHE A 1 103 ? 16.999 -3.095 -16.172 1.00 72.06 103 PHE A CA 1
ATOM 778 C C . PHE A 1 103 ? 17.305 -4.115 -15.066 1.00 72.06 103 PHE A C 1
ATOM 780 O O . PHE A 1 103 ? 16.461 -4.365 -14.209 1.00 72.06 103 PHE A O 1
ATOM 787 N N . SER A 1 104 ? 18.524 -4.660 -15.041 1.00 76.25 104 SER A N 1
ATOM 788 C CA . SER A 1 104 ? 18.948 -5.628 -14.020 1.00 76.25 104 SER A CA 1
ATOM 789 C C . SER A 1 104 ? 18.943 -5.024 -12.612 1.00 76.25 104 SER A C 1
ATOM 791 O O . SER A 1 104 ? 18.396 -5.630 -11.693 1.00 76.25 104 SER A O 1
ATOM 793 N N . LYS A 1 105 ? 19.468 -3.801 -12.439 1.00 80.12 105 LYS A N 1
ATOM 794 C CA . LYS A 1 105 ? 19.412 -3.071 -11.157 1.00 80.12 105 LYS A CA 1
ATOM 795 C C . LYS A 1 105 ? 17.975 -2.858 -10.689 1.00 80.12 105 LYS A C 1
ATOM 797 O O . LYS A 1 105 ? 17.672 -3.062 -9.521 1.00 80.12 105 LYS A O 1
ATOM 802 N N . ARG A 1 106 ? 17.070 -2.499 -11.601 1.00 78.81 106 ARG A N 1
ATOM 803 C CA . ARG A 1 106 ? 15.647 -2.333 -11.289 1.00 78.81 106 ARG A CA 1
ATOM 804 C C . ARG A 1 106 ? 14.993 -3.643 -10.866 1.00 78.81 106 ARG A C 1
ATOM 806 O O . ARG A 1 106 ? 14.284 -3.651 -9.869 1.00 78.81 106 ARG A O 1
ATOM 813 N N . GLN A 1 107 ? 15.236 -4.732 -11.596 1.00 82.88 107 GLN A N 1
ATOM 814 C CA . GLN A 1 107 ? 14.737 -6.061 -11.227 1.00 82.88 107 GLN A CA 1
ATOM 815 C C . GLN A 1 107 ? 15.260 -6.491 -9.853 1.00 82.88 107 GLN A C 1
ATOM 817 O O . GLN A 1 107 ? 14.504 -7.038 -9.056 1.00 82.88 107 GLN A O 1
ATOM 822 N N . HIS A 1 108 ? 16.516 -6.171 -9.541 1.00 86.50 108 HIS A N 1
ATOM 823 C CA . HIS A 1 108 ? 17.089 -6.411 -8.222 1.00 86.50 108 HIS A CA 1
ATOM 824 C C . HIS A 1 108 ? 16.409 -5.575 -7.125 1.00 86.50 108 HIS A C 1
ATOM 826 O O . HIS A 1 108 ? 15.961 -6.135 -6.127 1.00 86.50 108 HIS A O 1
ATOM 832 N N . SER A 1 109 ? 16.252 -4.259 -7.313 1.00 86.94 109 SER A N 1
ATOM 833 C CA . SER A 1 109 ? 15.555 -3.394 -6.347 1.00 86.94 109 SER A CA 1
ATOM 834 C C . SER A 1 109 ? 14.101 -3.814 -6.132 1.00 86.94 109 SER A C 1
ATOM 836 O O . SER A 1 109 ? 13.618 -3.808 -5.003 1.00 86.94 109 SER A O 1
ATOM 838 N N . LEU A 1 110 ? 13.417 -4.223 -7.203 1.00 88.44 110 LEU A N 1
ATOM 839 C CA . LEU A 1 110 ? 12.098 -4.836 -7.133 1.00 88.44 110 LEU A CA 1
ATOM 840 C C . LEU A 1 110 ? 12.149 -6.099 -6.255 1.00 88.44 110 LEU A C 1
ATOM 842 O O . LEU A 1 110 ? 11.475 -6.146 -5.228 1.00 88.44 110 LEU A O 1
ATOM 846 N N . ALA A 1 111 ? 12.967 -7.094 -6.597 1.00 89.12 111 ALA A N 1
ATOM 847 C CA . ALA A 1 111 ? 13.058 -8.334 -5.824 1.00 89.12 111 ALA A CA 1
ATOM 848 C C . ALA A 1 111 ? 13.332 -8.081 -4.327 1.00 89.12 111 ALA A C 1
ATOM 850 O O . ALA A 1 111 ? 12.716 -8.712 -3.467 1.00 89.12 111 ALA A O 1
ATOM 851 N N . ASN A 1 112 ? 14.184 -7.101 -4.012 1.00 89.88 112 ASN A N 1
ATOM 852 C CA . ASN A 1 112 ? 14.448 -6.687 -2.635 1.00 89.88 112 ASN A CA 1
ATOM 853 C C . ASN A 1 112 ? 13.197 -6.112 -1.953 1.00 89.88 112 A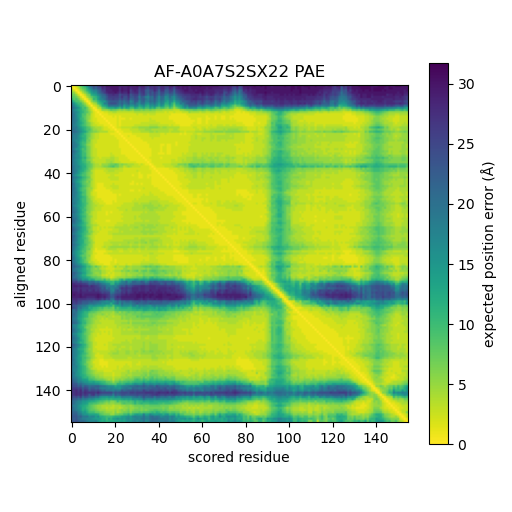SN A C 1
ATOM 855 O O . ASN A 1 112 ? 12.884 -6.516 -0.835 1.00 89.88 112 ASN A O 1
ATOM 859 N N . MET A 1 113 ? 12.444 -5.222 -2.612 1.00 91.50 113 MET A N 1
ATOM 860 C CA . MET A 1 113 ? 11.174 -4.720 -2.069 1.00 91.50 113 MET A CA 1
ATOM 861 C C . MET A 1 113 ? 10.169 -5.848 -1.839 1.00 91.50 113 MET A C 1
ATOM 863 O O . MET A 1 113 ? 9.538 -5.880 -0.790 1.00 91.50 113 MET A O 1
ATOM 867 N N . PHE A 1 114 ? 10.033 -6.788 -2.778 1.00 91.75 114 PHE A N 1
ATOM 868 C CA . PHE A 1 114 ? 9.140 -7.937 -2.616 1.00 91.75 114 PHE A CA 1
ATOM 869 C C . PHE A 1 114 ? 9.496 -8.748 -1.365 1.00 91.75 114 PHE A C 1
ATOM 871 O O . PHE A 1 114 ? 8.626 -9.070 -0.552 1.00 91.75 114 PHE A O 1
ATOM 878 N N . HIS A 1 115 ? 10.787 -9.036 -1.181 1.00 92.31 115 HIS A N 1
ATOM 879 C CA . HIS A 1 115 ? 11.273 -9.751 -0.008 1.00 92.31 115 HIS A CA 1
ATOM 880 C C . HIS A 1 115 ? 10.987 -8.983 1.289 1.00 92.31 115 HIS A C 1
ATOM 882 O O . HIS A 1 115 ? 10.462 -9.567 2.237 1.00 92.31 115 HIS A O 1
ATOM 888 N N . LEU A 1 116 ? 11.269 -7.675 1.318 1.00 93.12 116 LEU A N 1
ATOM 889 C CA . LEU A 1 116 ? 10.993 -6.820 2.473 1.00 93.12 116 LEU A CA 1
ATOM 890 C C . LEU A 1 116 ? 9.498 -6.792 2.804 1.00 93.12 116 LEU A C 1
ATOM 892 O O . LEU A 1 116 ? 9.126 -7.078 3.935 1.00 93.12 116 LEU A O 1
ATOM 896 N N . LEU A 1 117 ? 8.630 -6.534 1.825 1.00 94.00 117 LEU A N 1
ATOM 897 C CA . LEU A 1 117 ? 7.176 -6.502 2.011 1.00 94.00 117 LEU A CA 1
ATOM 898 C C . LEU A 1 117 ? 6.621 -7.848 2.497 1.00 94.00 117 LEU A C 1
ATOM 900 O O . LEU A 1 117 ? 5.779 -7.883 3.395 1.00 94.00 117 LEU A O 1
ATOM 904 N N . THR A 1 118 ? 7.135 -8.960 1.968 1.00 94.19 118 THR A N 1
ATOM 905 C CA . THR A 1 118 ? 6.753 -10.309 2.413 1.00 94.19 118 THR A CA 1
ATOM 906 C C . THR A 1 118 ? 7.176 -10.557 3.859 1.00 94.19 118 THR A C 1
ATOM 908 O O . THR A 1 118 ? 6.373 -11.010 4.676 1.00 94.19 118 THR A O 1
ATOM 911 N N . LYS A 1 119 ? 8.425 -10.220 4.202 1.00 93.94 119 LYS A N 1
ATOM 912 C CA . LYS A 1 119 ? 8.951 -10.327 5.567 1.00 93.94 119 LYS A CA 1
ATOM 913 C C . LYS A 1 119 ? 8.117 -9.491 6.542 1.00 93.94 119 LYS A C 1
ATOM 915 O O . LYS A 1 119 ? 7.703 -9.995 7.583 1.00 93.94 119 LYS A O 1
ATOM 920 N N . LEU A 1 120 ? 7.797 -8.254 6.163 1.00 93.56 120 LEU A N 1
ATOM 921 C CA . LEU A 1 120 ? 6.975 -7.337 6.949 1.00 93.56 120 LEU A CA 1
ATOM 922 C C . LEU A 1 120 ? 5.591 -7.908 7.254 1.00 93.56 120 LEU A C 1
ATOM 924 O O . LEU A 1 120 ? 5.159 -7.831 8.405 1.00 93.56 120 LEU A O 1
ATOM 928 N N . ALA A 1 121 ? 4.926 -8.496 6.254 1.00 93.81 121 ALA A N 1
ATOM 929 C CA . ALA A 1 121 ? 3.612 -9.114 6.417 1.00 93.81 121 ALA A CA 1
ATOM 930 C C . ALA A 1 121 ? 3.634 -10.232 7.474 1.00 93.81 121 ALA A C 1
ATOM 932 O O . ALA A 1 121 ? 2.775 -10.281 8.360 1.00 93.81 121 ALA A O 1
ATOM 933 N N . VAL A 1 122 ? 4.654 -11.097 7.414 1.00 93.50 122 VAL A N 1
ATOM 934 C CA . VAL A 1 122 ? 4.826 -12.227 8.338 1.00 93.50 122 VAL A CA 1
ATOM 935 C C . VAL A 1 122 ? 5.158 -11.744 9.752 1.00 93.50 122 VAL A C 1
ATOM 937 O O . VAL A 1 122 ? 4.489 -12.138 10.708 1.00 93.50 122 VAL A O 1
ATOM 940 N N . GLU A 1 123 ? 6.155 -10.870 9.901 1.00 91.88 123 GLU A N 1
ATOM 941 C CA . GLU A 1 123 ? 6.655 -10.430 11.211 1.00 91.88 123 GLU A CA 1
ATOM 942 C C . GLU A 1 123 ? 5.645 -9.558 11.966 1.00 91.88 123 GLU A C 1
ATOM 944 O O . GLU A 1 123 ? 5.458 -9.715 13.174 1.00 91.88 123 GLU A O 1
ATOM 949 N N . ASN A 1 124 ? 4.942 -8.667 11.262 1.00 89.69 124 ASN A N 1
ATOM 950 C CA . ASN A 1 124 ? 3.994 -7.735 11.879 1.00 89.69 124 ASN A CA 1
ATOM 951 C C . ASN A 1 124 ? 2.561 -8.278 11.943 1.00 89.69 124 ASN A C 1
ATOM 953 O O . ASN A 1 124 ? 1.679 -7.625 12.515 1.00 89.69 124 ASN A O 1
ATOM 957 N N . LYS A 1 125 ? 2.325 -9.480 11.395 1.00 91.06 125 LYS A N 1
ATOM 958 C CA . LYS A 1 125 ? 0.997 -10.102 11.284 1.00 91.06 125 LYS A CA 1
ATOM 959 C C . LYS A 1 125 ? -0.010 -9.133 10.651 1.00 91.06 125 LYS A C 1
ATOM 961 O O . LYS A 1 125 ? -1.109 -8.930 11.176 1.00 91.06 125 LYS A O 1
ATOM 966 N N . CYS A 1 126 ? 0.403 -8.488 9.563 1.00 93.38 126 CYS A N 1
ATOM 967 C CA . CYS A 1 126 ? -0.407 -7.548 8.795 1.00 93.38 126 CYS A CA 1
ATOM 968 C C . CYS A 1 126 ? -0.547 -8.020 7.346 1.00 93.38 126 CYS A C 1
ATOM 970 O O . CYS A 1 126 ? 0.301 -8.737 6.821 1.00 93.38 126 CYS A O 1
ATOM 972 N N . CYS A 1 127 ? -1.622 -7.600 6.690 1.00 96.38 127 CYS A N 1
ATOM 973 C CA . CYS A 1 127 ? -1.798 -7.797 5.260 1.00 96.38 127 CYS A CA 1
ATOM 974 C C . CYS A 1 127 ? -1.018 -6.721 4.495 1.00 96.38 127 CYS A C 1
ATOM 976 O O . CYS A 1 127 ? -1.076 -5.547 4.862 1.00 96.38 127 CYS A O 1
ATOM 978 N N . VAL A 1 128 ? -0.316 -7.112 3.433 1.00 96.38 128 VAL A N 1
ATOM 979 C CA . VAL A 1 128 ? 0.314 -6.183 2.491 1.00 96.38 128 VAL A CA 1
ATOM 980 C C . VAL A 1 128 ? -0.355 -6.367 1.135 1.00 96.38 128 VAL A C 1
ATOM 982 O O . VAL A 1 128 ? -0.296 -7.445 0.549 1.00 96.38 128 VAL A O 1
ATOM 985 N N . TRP A 1 129 ? -1.008 -5.314 0.656 1.00 96.00 129 TRP A N 1
ATOM 986 C CA . TRP A 1 129 ? -1.665 -5.248 -0.640 1.00 96.00 129 TRP A CA 1
ATOM 987 C C . TRP A 1 129 ? -0.840 -4.374 -1.575 1.00 96.00 129 TRP A C 1
ATOM 989 O O . TRP A 1 129 ? -0.513 -3.238 -1.240 1.00 96.00 129 TRP A O 1
ATOM 999 N N . VAL A 1 130 ? -0.534 -4.875 -2.766 1.00 93.56 130 VAL A N 1
ATOM 1000 C CA . VAL A 1 130 ? 0.253 -4.145 -3.761 1.00 93.56 130 VAL A CA 1
ATOM 1001 C C . VAL A 1 130 ? -0.500 -4.150 -5.084 1.00 93.56 130 VAL A C 1
ATOM 1003 O O . VAL A 1 130 ? -1.000 -5.194 -5.499 1.00 93.56 130 VAL A O 1
ATOM 1006 N N . THR A 1 131 ? -0.589 -3.002 -5.755 1.00 93.00 131 THR A N 1
ATOM 1007 C CA . THR A 1 131 ? -1.140 -2.925 -7.113 1.00 93.00 131 THR A CA 1
ATOM 1008 C C . THR A 1 131 ? -0.013 -2.878 -8.144 1.00 93.00 131 THR A C 1
ATOM 1010 O O . THR A 1 131 ? 1.076 -2.344 -7.908 1.00 93.00 131 THR A O 1
ATOM 1013 N N . ASN A 1 132 ? -0.271 -3.474 -9.306 1.00 91.19 132 ASN A N 1
ATOM 1014 C CA . ASN A 1 132 ? 0.632 -3.490 -10.450 1.00 91.19 132 ASN A CA 1
ATOM 1015 C C . ASN A 1 132 ? -0.117 -2.978 -11.680 1.00 91.19 132 ASN A C 1
ATOM 1017 O O . ASN A 1 132 ? -1.337 -3.092 -11.782 1.00 91.19 132 ASN A O 1
ATOM 1021 N N . HIS A 1 133 ? 0.628 -2.421 -12.626 1.00 90.00 133 HIS A N 1
ATOM 1022 C CA . HIS A 1 133 ? 0.064 -1.932 -13.874 1.00 90.00 133 HIS A CA 1
ATOM 1023 C C . HIS A 1 133 ? 0.085 -2.997 -14.945 1.00 90.00 133 HIS A C 1
ATOM 1025 O O . HIS A 1 133 ? 0.893 -3.923 -14.931 1.00 90.00 133 HIS A O 1
ATOM 1031 N N . ILE A 1 134 ? -0.770 -2.793 -15.931 1.00 89.31 134 ILE A N 1
ATOM 1032 C CA . ILE A 1 134 ? -0.809 -3.581 -17.145 1.00 89.31 134 ILE A CA 1
ATOM 1033 C C . ILE A 1 134 ? -0.220 -2.745 -18.285 1.00 89.31 134 ILE A C 1
ATOM 1035 O O . ILE A 1 134 ? -0.445 -1.541 -18.379 1.00 89.31 134 ILE A O 1
ATOM 1039 N N . THR A 1 135 ? 0.571 -3.378 -19.145 1.00 86.56 135 THR A N 1
ATOM 1040 C CA . THR A 1 135 ? 1.163 -2.772 -20.340 1.00 86.56 135 THR A CA 1
ATOM 1041 C C . THR A 1 135 ? 0.974 -3.686 -21.548 1.00 86.56 135 THR A C 1
ATOM 1043 O O . THR A 1 135 ? 0.526 -4.825 -21.421 1.00 86.56 135 THR A O 1
ATOM 1046 N N . VAL A 1 136 ? 1.302 -3.190 -22.736 1.00 86.94 136 VAL A N 1
ATOM 1047 C CA . VAL A 1 136 ? 1.182 -3.932 -23.989 1.00 86.94 136 VAL A CA 1
ATOM 1048 C C . VAL A 1 136 ? 2.573 -4.148 -24.569 1.00 86.94 136 VAL A C 1
ATOM 1050 O O . VAL A 1 136 ? 3.340 -3.202 -24.733 1.00 86.94 136 VAL A O 1
ATOM 1053 N N . ARG A 1 137 ? 2.901 -5.400 -24.895 1.00 79.25 137 ARG A N 1
ATOM 1054 C CA . ARG A 1 137 ? 4.110 -5.759 -25.646 1.00 79.25 137 ARG A CA 1
ATOM 1055 C C . ARG A 1 137 ? 3.733 -6.344 -26.998 1.00 79.25 137 ARG A C 1
ATOM 1057 O O . ARG A 1 137 ? 2.721 -7.032 -27.120 1.00 79.25 137 ARG A O 1
ATOM 1064 N N . LYS A 1 138 ? 4.564 -6.096 -28.010 1.00 80.75 138 LYS A N 1
ATOM 1065 C CA . LYS A 1 138 ? 4.428 -6.758 -29.311 1.00 80.75 138 LYS A CA 1
ATOM 1066 C C . LYS A 1 138 ? 4.701 -8.255 -29.139 1.00 80.75 138 LYS A C 1
ATOM 1068 O O . LYS A 1 138 ? 5.648 -8.624 -28.446 1.00 80.75 138 LYS A O 1
ATOM 1073 N N . ALA A 1 139 ? 3.857 -9.102 -29.720 1.00 75.44 139 ALA A N 1
ATOM 1074 C CA . ALA A 1 139 ? 4.064 -10.543 -29.712 1.00 75.44 139 ALA A CA 1
ATOM 1075 C C . ALA A 1 139 ? 5.324 -10.896 -30.521 1.00 75.44 139 ALA A C 1
ATOM 1077 O O . ALA A 1 139 ? 5.532 -10.364 -31.614 1.00 75.44 139 ALA A O 1
ATOM 1078 N N . GLU A 1 140 ? 6.173 -11.780 -29.992 1.00 67.75 140 GLU A N 1
ATOM 1079 C CA . GLU A 1 140 ? 7.322 -12.283 -30.746 1.00 67.75 140 GLU A CA 1
ATOM 1080 C C . GLU A 1 140 ? 6.819 -13.090 -31.953 1.00 67.75 140 GLU A C 1
ATOM 1082 O O . GLU A 1 140 ? 6.102 -14.075 -31.792 1.00 67.75 140 GLU A O 1
ATOM 1087 N N . GLY A 1 141 ? 7.164 -12.645 -33.167 1.00 70.00 141 GLY A N 1
ATOM 1088 C CA . GLY A 1 141 ? 6.881 -13.371 -34.410 1.00 70.00 141 GLY A CA 1
ATOM 1089 C C . GLY A 1 141 ? 5.528 -13.111 -35.089 1.00 70.00 141 GLY A C 1
ATOM 1090 O O . GLY A 1 141 ? 5.197 -13.846 -36.014 1.00 70.00 141 GLY A O 1
ATOM 1091 N N . GLY A 1 142 ? 4.752 -12.088 -34.703 1.00 68.19 142 GLY A N 1
ATOM 1092 C CA . GLY A 1 142 ? 3.469 -11.790 -35.362 1.00 68.19 142 GLY A CA 1
ATOM 1093 C C . GLY A 1 142 ? 3.010 -10.332 -35.287 1.00 68.19 142 GLY A C 1
ATOM 1094 O 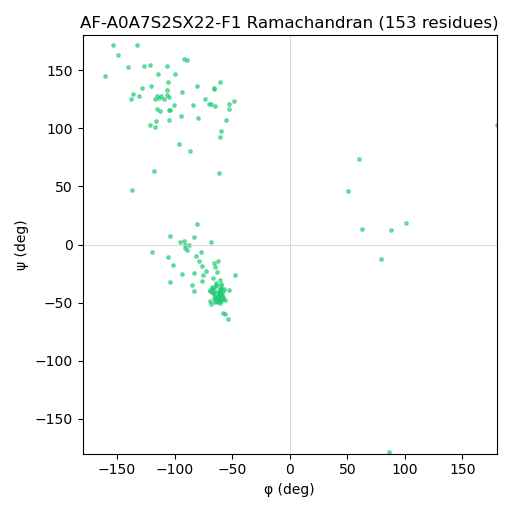O . GLY A 1 142 ? 3.584 -9.509 -34.569 1.00 68.19 142 GLY A O 1
ATOM 1095 N N . ASP A 1 143 ? 1.945 -10.023 -36.032 1.00 67.62 143 ASP A N 1
ATOM 1096 C CA . ASP A 1 143 ? 1.227 -8.747 -35.968 1.00 67.62 143 ASP A CA 1
ATOM 1097 C C . ASP A 1 143 ? 0.164 -8.835 -34.861 1.00 67.62 143 ASP A C 1
ATOM 1099 O O . ASP A 1 143 ? -0.989 -9.196 -35.081 1.00 67.62 143 ASP A O 1
ATOM 1103 N N . GLY A 1 144 ? 0.599 -8.654 -33.612 1.00 74.94 144 GLY A N 1
ATOM 1104 C CA . GLY A 1 144 ? -0.266 -8.816 -32.448 1.00 74.94 144 GLY A CA 1
ATOM 1105 C C . GLY A 1 144 ? 0.269 -8.116 -31.205 1.00 74.94 144 GLY A C 1
ATOM 1106 O O . GLY A 1 144 ? 1.477 -8.053 -30.963 1.00 74.94 144 GLY A O 1
ATOM 1107 N N . ALA A 1 145 ? -0.652 -7.592 -30.403 1.00 83.62 145 ALA A N 1
ATOM 1108 C CA . ALA A 1 145 ? -0.391 -6.940 -29.128 1.00 83.62 145 ALA A CA 1
ATOM 1109 C C . ALA A 1 145 ? -0.788 -7.878 -27.981 1.00 83.62 145 ALA A C 1
ATOM 1111 O O . ALA A 1 145 ? -1.918 -8.362 -27.934 1.00 83.62 145 ALA A O 1
ATOM 1112 N N . LYS A 1 146 ? 0.128 -8.131 -27.041 1.00 84.69 146 LYS A N 1
ATOM 1113 C CA . LYS A 1 146 ? -0.137 -8.924 -25.837 1.00 84.69 146 LYS A CA 1
ATOM 1114 C C . LYS A 1 146 ? -0.158 -8.025 -24.610 1.00 84.69 146 LYS A C 1
ATOM 1116 O O . LYS A 1 146 ? 0.811 -7.323 -24.321 1.00 84.69 146 LYS A O 1
ATOM 1121 N N . VAL A 1 147 ? -1.256 -8.105 -23.871 1.00 87.44 147 VAL A N 1
ATOM 1122 C CA . VAL A 1 147 ? -1.423 -7.477 -22.562 1.00 87.44 147 VAL A CA 1
ATOM 1123 C C . VAL A 1 147 ? -0.596 -8.254 -21.531 1.00 87.44 147 VAL A C 1
ATOM 1125 O O . VAL A 1 147 ? -0.723 -9.474 -21.426 1.00 87.44 147 VAL A O 1
ATOM 1128 N N . VAL A 1 148 ? 0.287 -7.571 -20.802 1.00 87.50 148 VAL A N 1
ATOM 1129 C CA . VAL A 1 148 ? 1.209 -8.172 -19.824 1.00 87.50 148 VAL A CA 1
ATOM 1130 C C . VAL A 1 148 ? 1.355 -7.291 -18.576 1.00 87.50 148 VAL A C 1
ATOM 1132 O O . VAL A 1 148 ? 1.235 -6.070 -18.683 1.00 87.50 148 VAL A O 1
ATOM 1135 N N . PRO A 1 149 ? 1.663 -7.858 -17.395 1.00 87.50 149 PRO A N 1
ATOM 1136 C CA . PRO A 1 149 ? 2.008 -7.065 -16.219 1.00 87.50 149 PRO A CA 1
ATOM 1137 C C . PRO A 1 149 ? 3.255 -6.208 -16.461 1.00 87.50 149 PRO A C 1
ATOM 1139 O O . PRO A 1 149 ? 4.236 -6.662 -17.056 1.00 87.50 149 PRO A O 1
ATOM 1142 N N . ALA A 1 150 ? 3.240 -4.974 -15.967 1.00 85.06 150 ALA A N 1
ATOM 1143 C CA . ALA A 1 150 ? 4.301 -3.998 -16.184 1.00 85.06 150 ALA A CA 1
ATOM 1144 C C . ALA A 1 150 ? 5.641 -4.414 -15.565 1.00 85.06 150 ALA A C 1
ATOM 1146 O O . ALA A 1 150 ? 6.698 -4.101 -16.113 1.00 85.06 150 ALA A O 1
ATOM 1147 N N . LEU A 1 151 ? 5.590 -5.126 -14.439 1.00 80.81 151 LEU A N 1
ATOM 1148 C CA . LEU A 1 151 ? 6.769 -5.611 -13.720 1.00 80.81 151 LEU A CA 1
ATOM 1149 C C . LEU A 1 151 ? 7.165 -7.053 -14.078 1.00 80.81 151 LEU A C 1
ATOM 1151 O O . LEU A 1 151 ? 8.158 -7.556 -13.559 1.00 80.81 151 LEU A O 1
ATOM 1155 N N . GLY A 1 152 ? 6.449 -7.697 -15.007 1.00 79.06 152 GLY A N 1
ATOM 1156 C CA . GLY A 1 152 ? 6.641 -9.108 -15.357 1.00 79.06 152 GLY A CA 1
ATOM 1157 C C . GLY A 1 152 ? 5.848 -10.067 -14.462 1.00 79.06 152 GLY A C 1
ATOM 1158 O O . GLY A 1 152 ? 5.097 -9.635 -13.599 1.00 79.06 152 GLY A O 1
ATOM 1159 N N . GLY A 1 153 ? 5.987 -11.376 -14.698 1.00 71.25 153 GLY A N 1
ATOM 1160 C CA . GLY A 1 153 ? 5.185 -12.417 -14.030 1.00 71.25 153 GLY A CA 1
ATOM 1161 C C . GLY A 1 153 ? 5.671 -12.848 -12.642 1.00 71.25 153 GLY A C 1
ATOM 1162 O O . GLY A 1 153 ? 5.161 -13.824 -12.109 1.00 71.25 153 GLY A O 1
ATOM 1163 N N . LEU A 1 154 ? 6.678 -12.170 -12.088 1.00 65.38 1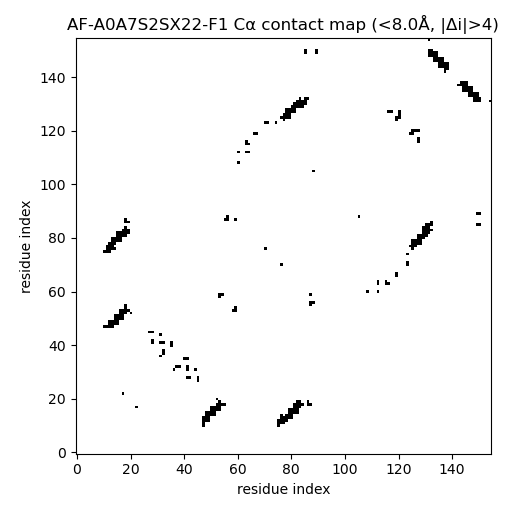54 LEU A N 1
ATOM 1164 C CA . LEU A 1 154 ? 7.220 -12.447 -10.750 1.00 65.38 154 LEU A CA 1
ATOM 1165 C C . LEU A 1 154 ? 6.540 -11.609 -9.649 1.00 65.38 154 LEU A C 1
ATOM 1167 O O . LEU A 1 154 ? 6.962 -11.681 -8.499 1.00 65.38 154 LEU A O 1
ATOM 1171 N N . TRP A 1 155 ? 5.534 -10.810 -10.017 1.00 65.44 155 TRP A N 1
ATOM 1172 C CA . TRP A 1 155 ? 4.855 -9.818 -9.186 1.00 65.44 155 TRP A CA 1
ATOM 1173 C C . TRP A 1 155 ? 3.348 -9.854 -9.383 1.00 65.44 155 TRP A C 1
ATOM 1175 O O . TRP A 1 155 ? 2.917 -9.927 -10.559 1.00 65.44 155 TRP A O 1
#

Foldseek 3Di:
DDPPDPPPLQQAAEEEEAAPPPDDLVVQLVVQCVVVVDPVSSVSRSVRYHYHYDDAPVSVLVCLVCVLVVCVVRLNYAEYEAHAPLRRLQPVPPPPDDDPPVVVVSLVSVVVSVVSQVVSCVVSVHHYHHDWDWDWDQDPPDDDIDIATSSGPVD

Radius of gyration: 19.11 Å; Cα contacts (8 Å, |Δi|>4): 175; chains: 1; bounding box: 47×36×61 Å

pLDDT: mean 84.06, std 16.46, range [36.41, 97.94]

Nearest PDB structures (foldseek):
  2zud-assembly1_A  TM=8.088E-01  e=7.132E-10  Saccharolobus solfataricus
  2zud-assembly1_B  TM=7.995E-01  e=2.108E-09  Saccharolobus solfataricus
  2zuc-assembly1_B  TM=7.291E-01  e=1.188E-09  Saccharolobus solfataricus
  2zub-assembly1_B  TM=7.347E-01  e=2.230E-08  Saccharolobus solfataricus
  8ouz-assembly1_D  TM=7.918E-01  e=3.660E-06  Homo sapiens

Solvent-accessible surface area (backbone atoms only — not comparable to full-atom values): 9173 Å² total; per-residue (Å²): 135,78,83,77,75,77,69,74,78,87,66,57,23,34,39,40,38,33,46,78,75,80,84,55,69,69,60,53,49,55,52,36,36,71,75,65,75,31,72,68,60,30,54,53,54,56,72,31,51,46,79,43,82,39,92,43,54,66,54,47,54,53,50,62,66,49,40,57,67,50,45,69,76,40,70,42,41,40,36,38,39,35,42,36,69,40,58,57,70,54,66,84,69,76,65,96,63,90,56,68,63,59,55,50,53,49,54,48,55,48,53,50,50,53,52,49,52,53,50,44,24,65,76,63,70,24,49,71,46,74,41,76,48,76,40,76,43,76,40,90,92,58,98,46,80,40,81,42,54,65,84,39,93,90,108